Protein AF-A0A968CL94-F1 (afdb_monomer_lite)

Foldseek 3Di:
DQLDDPSVVVCVVVPHDDADPVDGDPVVLVVLLVCVLVVHDDDDDQVSDDDPQDPPDGHCSVVVSCVNSVHDDDDDDDAPPDDPDRRPVPDPPPDDD

Sequence (97 aa):
EMFRGPVGWVLRAVGQIPVDRDAPDRAVLQTVLALLEDGRVVAIYPEGTRGSGDFSEFRPGLAWFALRSGAPVVPVVFLGSGARGRTLGSLPGLRAR

Structure (mmCIF, N/CA/C/O backbone):
data_AF-A0A968CL94-F1
#
_entry.id   AF-A0A968CL94-F1
#
loop_
_atom_site.group_PDB
_atom_site.id
_atom_site.type_symbol
_atom_site.label_atom_id
_atom_site.label_alt_id
_atom_site.label_comp_id
_atom_site.label_asym_id
_atom_site.label_entity_id
_atom_site.label_seq_id
_atom_site.pdbx_PDB_ins_code
_atom_site.Cartn_x
_atom_site.Cartn_y
_atom_site.Cartn_z
_atom_site.occupancy
_atom_site.B_iso_or_equiv
_atom_site.auth_seq_id
_atom_site.auth_comp_id
_atom_site.auth_asym_id
_atom_site.auth_atom_id
_atom_site.pdbx_PDB_model_num
ATOM 1 N N . GLU A 1 1 ? 6.867 2.923 -17.041 1.00 64.38 1 GLU A N 1
ATOM 2 C CA . GLU A 1 1 ? 7.545 1.853 -17.817 1.00 64.38 1 GLU A CA 1
ATOM 3 C C . GLU A 1 1 ? 6.901 0.464 -17.735 1.00 64.38 1 GLU A C 1
ATOM 5 O O . GLU A 1 1 ? 6.566 -0.068 -18.783 1.00 64.38 1 GLU A O 1
ATOM 10 N N . MET A 1 2 ? 6.652 -0.118 -16.553 1.00 78.75 2 MET A N 1
ATOM 11 C CA . MET A 1 2 ? 6.177 -1.519 -16.419 1.00 78.75 2 MET A CA 1
ATOM 12 C C . MET A 1 2 ? 4.751 -1.827 -16.915 1.00 78.75 2 MET A C 1
ATOM 14 O O . MET A 1 2 ? 4.417 -2.985 -17.138 1.00 78.75 2 MET A O 1
ATOM 18 N N . PHE A 1 3 ? 3.896 -0.820 -17.103 1.00 84.00 3 PHE A N 1
ATOM 19 C CA . PHE A 1 3 ? 2.483 -1.016 -17.465 1.00 84.00 3 PHE A CA 1
ATOM 20 C C . PHE A 1 3 ? 2.209 -1.044 -18.982 1.00 84.00 3 PHE A C 1
ATOM 22 O O . PHE A 1 3 ? 1.056 -0.893 -19.406 1.00 84.00 3 PHE A O 1
ATOM 29 N N . ARG A 1 4 ? 3.240 -1.248 -19.811 1.00 87.44 4 ARG A N 1
ATOM 30 C CA . ARG A 1 4 ? 3.122 -1.392 -21.273 1.00 87.44 4 ARG A CA 1
ATOM 31 C C . ARG A 1 4 ? 3.290 -2.854 -21.708 1.00 87.44 4 ARG A C 1
ATOM 33 O O . ARG A 1 4 ? 3.963 -3.633 -21.038 1.00 87.44 4 ARG A O 1
ATOM 40 N N . GLY A 1 5 ? 2.676 -3.212 -22.837 1.00 91.62 5 GLY A N 1
ATOM 41 C CA . GLY A 1 5 ? 2.768 -4.555 -23.421 1.00 91.62 5 GLY A CA 1
ATOM 42 C C . GLY A 1 5 ? 2.117 -5.664 -22.573 1.00 91.62 5 GLY A C 1
ATOM 43 O O . GLY A 1 5 ? 1.309 -5.366 -21.687 1.00 91.62 5 GLY A O 1
ATOM 44 N N . PRO A 1 6 ? 2.469 -6.942 -22.823 1.00 92.56 6 PRO A N 1
ATOM 45 C CA . PRO A 1 6 ? 1.872 -8.095 -22.140 1.00 92.56 6 PRO A CA 1
ATOM 46 C C . PRO A 1 6 ? 2.022 -8.052 -20.614 1.00 92.56 6 PRO A C 1
ATOM 48 O O . PRO A 1 6 ? 1.077 -8.352 -19.890 1.00 92.56 6 PRO A O 1
ATOM 51 N N . VAL A 1 7 ? 3.176 -7.598 -20.113 1.00 93.38 7 VAL A N 1
ATOM 52 C CA . VAL A 1 7 ? 3.427 -7.442 -18.669 1.00 93.38 7 VAL A CA 1
ATOM 53 C C . VAL A 1 7 ? 2.450 -6.446 -18.053 1.00 93.38 7 VAL A C 1
ATOM 55 O O . VAL A 1 7 ? 1.849 -6.719 -17.019 1.00 93.38 7 VAL A O 1
ATOM 58 N N . GLY A 1 8 ? 2.224 -5.314 -18.719 1.00 91.75 8 GLY A N 1
ATOM 59 C CA . GLY A 1 8 ? 1.261 -4.327 -18.254 1.00 91.75 8 GLY A CA 1
ATOM 60 C C . GLY A 1 8 ? -0.175 -4.842 -18.213 1.00 91.75 8 GLY A C 1
ATOM 61 O O . GLY A 1 8 ? -0.946 -4.410 -17.356 1.00 91.75 8 GLY A O 1
ATOM 62 N N . TRP A 1 9 ? -0.552 -5.741 -19.123 1.00 91.69 9 TRP A N 1
ATOM 63 C CA . TRP A 1 9 ? -1.865 -6.385 -19.087 1.00 91.69 9 TRP A CA 1
ATOM 64 C C . TRP A 1 9 ? -1.993 -7.306 -17.869 1.00 91.69 9 TRP A C 1
ATOM 66 O O . TRP A 1 9 ? -2.944 -7.165 -17.103 1.00 91.69 9 TRP A O 1
ATOM 76 N N . VAL A 1 10 ? -0.988 -8.153 -17.623 1.00 94.69 10 VAL A N 1
ATOM 77 C CA . VAL A 1 10 ? -0.955 -9.045 -16.452 1.00 94.69 10 VAL A CA 1
ATOM 78 C C . VAL A 1 10 ? -1.006 -8.253 -15.147 1.00 94.69 10 VAL A C 1
ATOM 80 O O . VAL A 1 10 ? -1.800 -8.578 -14.271 1.00 94.69 10 VAL A O 1
ATOM 83 N N . LEU A 1 11 ? -0.216 -7.183 -15.023 1.00 92.38 11 LEU A N 1
ATOM 84 C CA . LEU A 1 11 ? -0.197 -6.346 -13.819 1.00 92.38 11 LEU A CA 1
ATOM 85 C C . LEU A 1 11 ? -1.577 -5.747 -13.513 1.00 92.38 11 LEU A C 1
ATOM 87 O O . LEU A 1 11 ? -2.018 -5.779 -12.367 1.00 92.38 11 LEU A O 1
ATOM 91 N N . ARG A 1 12 ? -2.292 -5.259 -14.533 1.00 90.81 12 ARG A N 1
ATOM 92 C CA . ARG A 1 12 ? -3.667 -4.765 -14.359 1.00 90.81 12 ARG A CA 1
ATOM 93 C C . ARG A 1 12 ? -4.634 -5.887 -13.991 1.00 90.81 12 ARG A C 1
ATOM 95 O O . ARG A 1 12 ? -5.477 -5.685 -13.125 1.00 90.81 12 ARG A O 1
ATOM 102 N N . ALA A 1 13 ? -4.493 -7.060 -14.607 1.00 91.00 13 ALA A N 1
ATOM 103 C CA . ALA A 1 13 ? -5.338 -8.217 -14.319 1.00 91.00 13 ALA A CA 1
ATOM 104 C C . ALA A 1 13 ? -5.205 -8.691 -12.862 1.00 91.00 13 ALA A C 1
ATOM 106 O O . ALA A 1 13 ? -6.195 -9.092 -12.259 1.00 91.00 13 ALA A O 1
ATOM 107 N N . VAL A 1 14 ? -4.012 -8.577 -12.266 1.00 92.69 14 VAL A N 1
ATOM 108 C CA . VAL A 1 14 ? -3.787 -8.881 -10.840 1.00 92.69 14 VAL A CA 1
ATOM 109 C C . VAL A 1 14 ? -4.078 -7.697 -9.904 1.00 92.69 14 VAL A C 1
ATOM 111 O O . VAL A 1 14 ? -3.756 -7.756 -8.720 1.00 92.69 14 VAL A O 1
ATOM 114 N N . GLY A 1 15 ? -4.683 -6.617 -10.410 1.00 89.06 15 GLY A N 1
ATOM 115 C CA . GLY A 1 15 ? -5.142 -5.482 -9.605 1.00 89.06 15 GLY A CA 1
ATOM 116 C C . GLY A 1 15 ? -4.072 -4.445 -9.251 1.00 89.06 15 GLY A C 1
ATOM 117 O O . GLY A 1 15 ? -4.283 -3.652 -8.337 1.00 89.06 15 GLY A O 1
ATOM 118 N N . GLN A 1 16 ? -2.928 -4.421 -9.942 1.00 92.38 16 GLN A N 1
ATOM 119 C CA . GLN A 1 16 ? -1.913 -3.385 -9.726 1.00 92.38 16 GLN A CA 1
ATOM 120 C C . GLN A 1 16 ? -2.355 -2.054 -10.336 1.00 92.38 16 GLN A C 1
ATOM 122 O O . GLN A 1 16 ? -2.769 -1.985 -11.497 1.00 92.38 16 GLN A O 1
ATOM 127 N N . ILE A 1 17 ? -2.195 -0.983 -9.561 1.00 89.75 17 ILE A N 1
ATOM 128 C CA . ILE A 1 17 ? -2.528 0.379 -9.976 1.00 89.75 17 ILE A CA 1
ATOM 129 C C . ILE A 1 17 ? -1.255 1.037 -10.526 1.00 89.75 17 ILE A C 1
ATOM 131 O O . ILE A 1 17 ? -0.233 1.052 -9.836 1.00 89.75 17 ILE A O 1
ATOM 135 N N . PRO A 1 18 ? -1.267 1.571 -11.760 1.00 88.38 18 PRO A N 1
ATOM 136 C CA . PRO A 1 18 ? -0.141 2.332 -12.276 1.00 88.38 18 PRO A CA 1
ATOM 137 C C . PRO A 1 18 ? -0.006 3.648 -11.511 1.00 88.38 18 PRO A C 1
ATOM 139 O O . PRO A 1 18 ? -0.949 4.432 -11.446 1.00 88.38 18 PRO A O 1
ATOM 142 N N . VAL A 1 19 ? 1.181 3.895 -10.962 1.00 85.06 19 VAL A N 1
ATOM 143 C CA . VAL A 1 19 ? 1.498 5.127 -10.234 1.00 85.06 19 VAL A CA 1
ATOM 144 C C . VAL A 1 19 ? 2.751 5.745 -10.830 1.00 85.06 19 VAL A C 1
ATOM 146 O O . VAL A 1 19 ? 3.759 5.058 -11.019 1.00 85.06 19 VAL A O 1
ATOM 149 N N . ASP A 1 20 ? 2.675 7.039 -11.116 1.00 82.38 20 ASP A N 1
ATOM 150 C CA . ASP A 1 20 ? 3.841 7.861 -11.407 1.00 82.38 20 ASP A CA 1
ATOM 151 C C . ASP A 1 20 ? 4.464 8.320 -10.079 1.00 82.38 20 ASP A C 1
ATOM 153 O O . ASP A 1 20 ? 3.785 8.856 -9.199 1.00 82.38 20 ASP A O 1
ATOM 157 N N . ARG A 1 21 ? 5.751 8.016 -9.895 1.00 73.50 21 ARG A N 1
ATOM 158 C CA . ARG A 1 21 ? 6.473 8.264 -8.638 1.00 73.50 21 ARG A CA 1
ATOM 159 C C . ARG A 1 21 ? 6.972 9.699 -8.525 1.00 73.50 21 ARG A C 1
ATOM 161 O O . ARG A 1 21 ? 7.163 10.155 -7.394 1.00 73.50 21 ARG A O 1
ATOM 168 N N . ASP A 1 22 ? 7.159 10.356 -9.665 1.00 75.31 22 ASP A N 1
ATOM 169 C CA . ASP A 1 22 ? 7.664 11.722 -9.779 1.00 75.31 22 ASP A CA 1
ATOM 170 C C . ASP A 1 22 ? 6.501 12.721 -9.794 1.00 75.31 22 ASP A C 1
ATOM 172 O O . ASP A 1 22 ? 6.620 13.831 -9.277 1.00 75.31 22 ASP A O 1
ATOM 176 N N . ALA A 1 23 ? 5.340 12.292 -10.301 1.00 7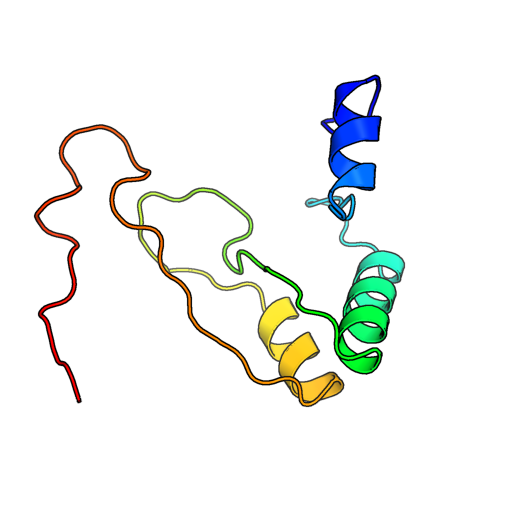1.88 23 ALA A N 1
ATOM 177 C CA . ALA A 1 23 ? 4.109 13.072 -10.306 1.00 71.88 23 ALA A CA 1
ATOM 178 C C . ALA A 1 23 ? 2.914 12.257 -9.771 1.00 71.88 23 ALA A C 1
ATOM 180 O O . ALA A 1 23 ? 2.122 11.732 -10.555 1.00 71.88 23 ALA A O 1
ATOM 181 N N . PRO A 1 24 ? 2.739 12.156 -8.437 1.00 68.19 24 PRO A N 1
ATOM 182 C CA . PRO A 1 24 ? 1.597 11.461 -7.853 1.00 68.19 24 PRO A CA 1
ATOM 183 C C . PRO A 1 24 ? 0.274 12.084 -8.319 1.00 68.19 24 PRO A C 1
ATOM 185 O O . PRO A 1 24 ? -0.058 13.218 -7.970 1.00 68.19 24 PRO A O 1
ATOM 188 N N . ASP A 1 25 ? -0.490 11.334 -9.108 1.00 79.38 25 ASP A N 1
ATOM 189 C CA . ASP A 1 25 ? -1.767 11.793 -9.648 1.00 79.38 25 ASP A CA 1
ATOM 190 C C . ASP A 1 25 ? -2.868 11.737 -8.573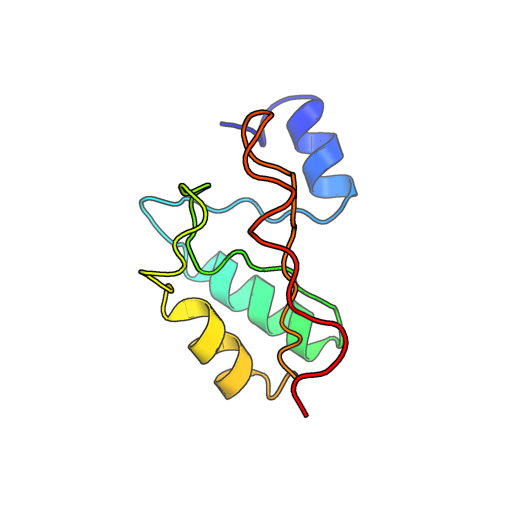 1.00 79.38 25 ASP A C 1
ATOM 192 O O . ASP A 1 25 ? -3.045 10.733 -7.873 1.00 79.38 25 ASP A O 1
ATOM 196 N N . ARG A 1 26 ? -3.669 12.805 -8.475 1.00 83.31 26 ARG A N 1
ATOM 197 C CA . ARG A 1 26 ? -4.869 12.845 -7.626 1.00 83.31 26 ARG A CA 1
ATOM 198 C C . ARG A 1 26 ? -5.838 11.713 -7.967 1.00 83.31 26 ARG A C 1
ATOM 200 O O . ARG A 1 26 ? -6.498 11.206 -7.064 1.00 83.31 26 ARG A O 1
ATOM 207 N N . ALA A 1 27 ? -5.905 11.290 -9.230 1.00 87.31 27 ALA A N 1
ATOM 208 C CA . ALA A 1 27 ? -6.753 10.179 -9.653 1.00 87.31 27 ALA A CA 1
ATOM 209 C C . ALA A 1 27 ? -6.368 8.855 -8.972 1.00 87.31 27 ALA A C 1
ATOM 211 O O . ALA A 1 27 ? -7.244 8.082 -8.582 1.00 87.31 27 ALA A O 1
ATOM 212 N N . VAL A 1 28 ? -5.070 8.611 -8.753 1.00 88.50 28 VAL A N 1
ATOM 213 C CA . VAL A 1 28 ? -4.587 7.422 -8.034 1.00 88.50 28 VAL A CA 1
ATOM 214 C C . VAL A 1 28 ? -5.033 7.466 -6.576 1.00 88.50 28 VAL A C 1
ATOM 216 O O . VAL A 1 28 ? -5.522 6.462 -6.063 1.00 88.50 28 VAL A O 1
ATOM 219 N N . LEU A 1 29 ? -4.923 8.627 -5.920 1.00 88.50 29 LEU A N 1
ATOM 220 C CA . LEU A 1 29 ? -5.368 8.784 -4.532 1.00 88.50 29 LEU A CA 1
ATOM 221 C C . LEU A 1 29 ? -6.867 8.490 -4.390 1.00 88.50 29 LEU A C 1
ATOM 223 O O . LEU A 1 29 ? -7.265 7.740 -3.503 1.00 88.50 29 LEU A O 1
ATOM 227 N N . GLN A 1 30 ? -7.688 9.028 -5.296 1.00 90.81 30 GLN A N 1
ATOM 228 C CA . GLN A 1 30 ? -9.131 8.773 -5.293 1.00 90.81 30 GLN A CA 1
ATOM 229 C C . GLN A 1 30 ? -9.457 7.303 -5.572 1.00 90.81 30 GLN A C 1
ATOM 231 O O . GLN A 1 30 ? -10.337 6.737 -4.935 1.00 90.81 30 GLN A O 1
ATOM 236 N N . THR A 1 31 ? -8.712 6.660 -6.476 1.00 92.50 31 THR A N 1
ATOM 237 C CA . THR A 1 31 ? -8.879 5.230 -6.776 1.00 92.50 31 THR A CA 1
ATOM 238 C C . THR A 1 31 ? -8.593 4.371 -5.547 1.00 92.50 31 THR A C 1
ATOM 240 O O 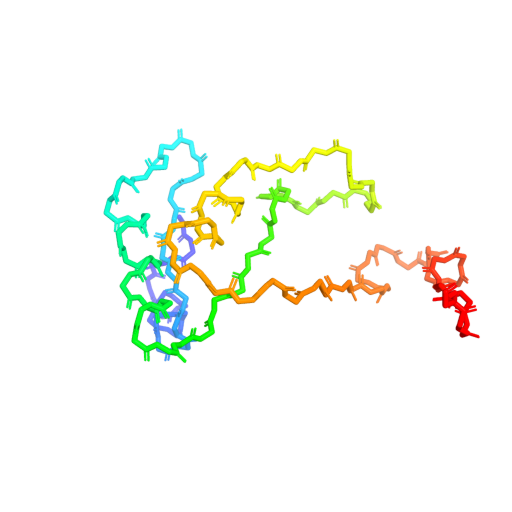. THR A 1 31 ? -9.374 3.482 -5.220 1.00 92.50 31 THR A O 1
ATOM 243 N N . VAL A 1 32 ? -7.488 4.637 -4.845 1.00 92.94 32 VAL A N 1
ATOM 244 C CA . VAL A 1 32 ? -7.133 3.908 -3.619 1.00 92.94 32 VAL A CA 1
ATOM 245 C C . VAL A 1 32 ? -8.186 4.119 -2.536 1.00 92.94 32 VAL A C 1
ATOM 247 O O . VAL A 1 32 ? -8.587 3.152 -1.894 1.00 92.94 32 VAL A O 1
ATOM 250 N N . LEU A 1 33 ? -8.665 5.353 -2.357 1.00 93.75 33 LEU A N 1
ATOM 251 C CA . LEU A 1 33 ? -9.706 5.649 -1.378 1.00 93.75 33 LEU A CA 1
ATOM 252 C C . LEU A 1 33 ? -11.008 4.894 -1.688 1.00 93.75 33 LEU A C 1
ATOM 254 O O . LEU A 1 33 ? -11.531 4.223 -0.806 1.00 93.75 33 LEU A O 1
ATOM 258 N N . ALA A 1 34 ? -11.466 4.924 -2.942 1.00 94.50 34 ALA A N 1
ATOM 259 C CA . ALA A 1 34 ? -12.669 4.213 -3.369 1.00 94.50 34 ALA A CA 1
ATOM 260 C C . ALA A 1 34 ? -12.561 2.694 -3.156 1.00 94.50 34 ALA A C 1
ATOM 262 O O . ALA A 1 34 ? -13.523 2.057 -2.743 1.00 94.50 34 ALA A O 1
ATOM 263 N N . LEU A 1 35 ? -11.382 2.104 -3.392 1.00 95.25 35 LEU A N 1
ATOM 264 C CA . LEU A 1 35 ? -11.147 0.685 -3.113 1.00 95.25 35 LEU A CA 1
ATOM 265 C C . LEU A 1 35 ? -11.272 0.371 -1.618 1.00 95.25 35 LEU A C 1
ATOM 267 O O . LEU A 1 35 ? -11.884 -0.630 -1.255 1.00 95.25 35 LEU A O 1
ATOM 271 N N . LEU A 1 36 ? -10.705 1.212 -0.752 1.00 95.31 36 LEU A N 1
ATOM 272 C CA . LEU A 1 36 ? -10.808 1.026 0.697 1.00 95.31 36 LEU A CA 1
ATOM 273 C C . LEU A 1 36 ? -12.256 1.183 1.187 1.00 95.31 36 LEU A C 1
ATOM 275 O O . LEU A 1 36 ? -12.696 0.402 2.027 1.00 95.31 36 LEU A O 1
ATOM 279 N N . GLU A 1 37 ? -13.005 2.143 0.638 1.00 94.62 37 GLU A N 1
ATOM 280 C CA . GLU A 1 37 ? -14.431 2.349 0.935 1.00 94.62 37 GLU A CA 1
ATOM 281 C C . GLU A 1 37 ? -15.310 1.177 0.455 1.00 94.62 37 GLU A C 1
ATOM 283 O O . GLU A 1 37 ? -16.281 0.829 1.123 1.00 94.62 37 GLU A O 1
ATOM 288 N N . ASP A 1 38 ? -14.929 0.505 -0.636 1.00 95.62 38 ASP A N 1
ATOM 289 C CA . ASP A 1 38 ? -15.555 -0.732 -1.141 1.00 95.62 38 ASP A CA 1
ATOM 290 C C . ASP A 1 38 ? -15.166 -1.987 -0.321 1.00 95.62 38 ASP A C 1
ATOM 292 O O . ASP A 1 38 ? -15.465 -3.122 -0.689 1.00 95.62 38 ASP A O 1
ATOM 296 N N . GLY A 1 39 ? -14.449 -1.816 0.797 1.00 94.19 39 GLY A N 1
ATOM 297 C CA . GLY A 1 39 ? -14.007 -2.918 1.656 1.00 94.19 39 GLY A CA 1
ATOM 298 C C . GLY A 1 39 ? -12.887 -3.770 1.050 1.00 94.19 39 GLY A C 1
ATOM 299 O O . GLY A 1 39 ? -12.648 -4.897 1.492 1.00 94.19 39 GLY A O 1
ATOM 300 N N . ARG A 1 40 ? -12.189 -3.260 0.029 1.00 95.31 40 ARG A N 1
ATOM 301 C CA . ARG A 1 40 ? -11.048 -3.934 -0.601 1.00 95.31 40 ARG A CA 1
ATOM 302 C C . ARG A 1 40 ? -9.775 -3.702 0.210 1.00 95.31 40 ARG A C 1
ATOM 304 O O . ARG A 1 40 ? -9.651 -2.766 0.994 1.00 95.31 40 ARG A O 1
ATOM 311 N N . VAL A 1 41 ? -8.778 -4.546 -0.041 1.00 94.50 41 VAL A N 1
ATOM 312 C CA . VAL A 1 41 ? -7.450 -4.434 0.573 1.00 94.50 41 VAL A CA 1
ATOM 313 C C . VAL A 1 41 ? -6.488 -3.748 -0.391 1.00 94.50 41 VAL A C 1
ATOM 315 O O . VAL A 1 41 ? -6.406 -4.123 -1.561 1.00 94.50 41 VAL A O 1
ATOM 318 N N . VAL A 1 42 ? -5.721 -2.782 0.117 1.00 94.06 42 VAL A N 1
ATOM 319 C CA . VAL A 1 42 ? -4.655 -2.108 -0.630 1.00 94.06 42 VAL A CA 1
ATOM 320 C C . VAL A 1 42 ? -3.322 -2.338 0.073 1.00 94.06 42 VAL A C 1
ATOM 322 O O . VAL A 1 42 ? -3.170 -2.038 1.254 1.00 94.06 42 VAL A O 1
ATOM 325 N N . ALA A 1 43 ? -2.344 -2.860 -0.665 1.00 92.81 43 ALA A N 1
ATOM 326 C CA . ALA A 1 43 ? -0.969 -2.992 -0.198 1.00 92.81 43 ALA A CA 1
ATOM 327 C C . ALA A 1 43 ? -0.153 -1.770 -0.637 1.00 92.81 43 ALA A C 1
ATOM 329 O O . ALA A 1 43 ? -0.126 -1.430 -1.821 1.00 92.81 43 ALA A O 1
ATOM 330 N N . ILE A 1 44 ? 0.520 -1.117 0.311 1.00 89.75 44 ILE A N 1
ATOM 331 C CA . ILE A 1 44 ? 1.336 0.076 0.068 1.00 89.75 44 ILE A CA 1
ATOM 332 C C . ILE A 1 44 ? 2.712 -0.146 0.688 1.00 89.75 44 ILE A C 1
ATOM 334 O O . ILE A 1 44 ? 2.814 -0.557 1.840 1.00 89.75 44 ILE A O 1
ATOM 338 N N . TYR A 1 45 ? 3.753 0.171 -0.077 1.00 88.62 45 TYR A N 1
ATOM 339 C CA . TYR A 1 45 ? 5.123 0.308 0.411 1.00 88.62 45 TYR A CA 1
ATOM 340 C C . TYR A 1 45 ? 5.353 1.788 0.732 1.00 88.62 45 TYR A C 1
ATOM 342 O O . TYR A 1 45 ? 5.559 2.576 -0.200 1.00 88.62 45 TYR A O 1
ATOM 350 N N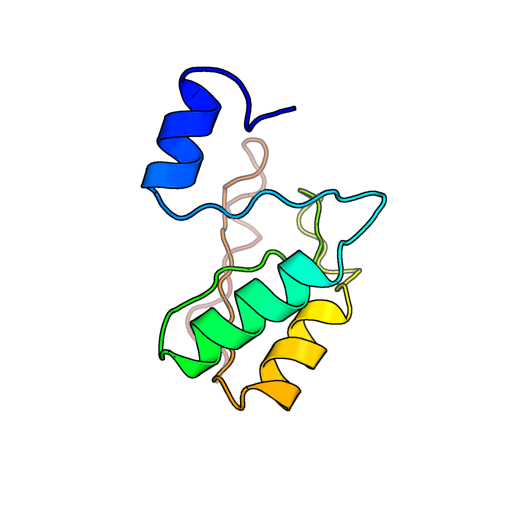 . PRO A 1 46 ? 5.210 2.216 1.997 1.00 84.12 46 PRO A N 1
ATOM 351 C CA . PRO A 1 46 ? 5.241 3.633 2.349 1.00 84.12 46 PRO A CA 1
ATOM 352 C C . PRO A 1 46 ? 6.581 4.313 2.042 1.00 84.12 46 PRO A C 1
ATOM 354 O O . PRO A 1 46 ? 6.612 5.521 1.834 1.00 84.12 46 PRO A O 1
ATOM 357 N N . GLU A 1 47 ? 7.666 3.554 1.952 1.00 82.75 47 GLU A N 1
ATOM 358 C CA . GLU A 1 47 ? 8.996 4.011 1.553 1.00 82.75 47 GLU A CA 1
ATOM 359 C C . GLU A 1 47 ? 9.089 4.354 0.050 1.00 82.75 47 GLU A C 1
ATOM 361 O O . GLU A 1 47 ? 9.969 5.091 -0.393 1.00 82.75 47 GLU A O 1
ATOM 366 N N . GLY A 1 48 ? 8.182 3.816 -0.778 1.00 80.00 48 GLY A N 1
ATOM 367 C CA . GLY A 1 48 ? 8.113 4.050 -2.227 1.00 80.00 48 GLY A CA 1
ATOM 368 C C . GLY A 1 48 ? 9.284 3.498 -3.056 1.00 80.00 48 GLY A C 1
ATOM 369 O O . GLY A 1 48 ? 9.205 3.472 -4.288 1.00 80.00 48 GLY A O 1
ATOM 370 N N . THR A 1 49 ? 10.358 3.029 -2.418 1.00 78.06 49 THR A N 1
ATOM 371 C CA . THR A 1 49 ? 11.549 2.462 -3.060 1.00 78.06 49 THR A CA 1
ATOM 372 C C . THR A 1 49 ? 12.088 1.280 -2.265 1.00 78.06 49 THR A C 1
ATOM 374 O O . THR A 1 49 ? 11.910 1.183 -1.060 1.00 78.06 49 THR A O 1
ATOM 377 N N . ARG A 1 50 ? 12.772 0.349 -2.931 1.00 78.81 50 ARG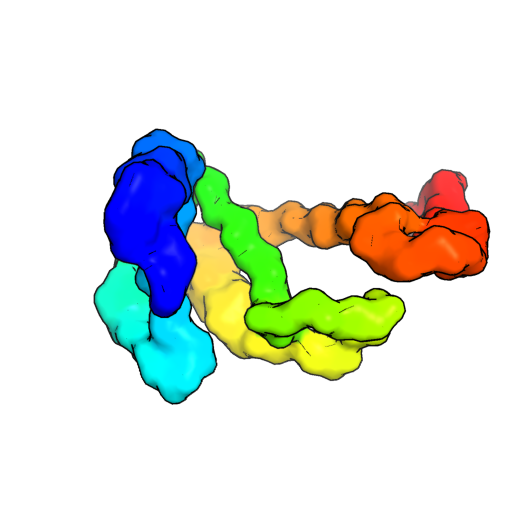 A N 1
ATOM 378 C CA . ARG A 1 50 ? 13.412 -0.770 -2.236 1.00 78.81 50 ARG A CA 1
ATOM 379 C C . ARG A 1 50 ? 14.708 -0.286 -1.575 1.00 78.81 50 ARG A C 1
ATOM 381 O O . ARG A 1 50 ? 15.713 -0.138 -2.264 1.00 78.81 50 ARG A O 1
ATOM 388 N N . GLY A 1 51 ? 14.666 -0.051 -0.266 1.00 71.56 51 GLY A N 1
ATOM 389 C CA . GLY A 1 51 ? 15.808 0.404 0.530 1.00 71.56 51 GLY A CA 1
ATOM 390 C C . GLY A 1 51 ? 16.719 -0.715 1.046 1.00 71.56 51 GLY A C 1
ATOM 391 O O . GLY A 1 51 ? 16.578 -1.896 0.707 1.00 71.56 51 GLY A O 1
ATOM 392 N N . SER A 1 52 ? 17.664 -0.338 1.911 1.00 69.12 52 SER A N 1
ATOM 393 C CA . SER A 1 52 ? 18.604 -1.274 2.542 1.00 69.12 52 SER A CA 1
ATOM 394 C C . SER A 1 52 ? 17.966 -2.118 3.660 1.00 69.12 52 SER A C 1
ATOM 396 O O . SER A 1 52 ? 18.546 -3.120 4.091 1.00 69.12 52 SER A O 1
ATOM 398 N N . GLY A 1 53 ? 16.735 -1.779 4.046 1.00 65.38 53 GLY A N 1
ATOM 399 C CA . GLY A 1 53 ? 16.018 -2.330 5.196 1.00 65.38 53 GLY A CA 1
ATOM 400 C C . GLY A 1 53 ? 15.881 -1.321 6.338 1.00 65.38 53 GLY A C 1
ATOM 401 O O . GLY A 1 53 ? 15.348 -1.663 7.388 1.00 65.38 53 GLY A O 1
ATOM 402 N N . ASP A 1 54 ? 16.357 -0.092 6.139 1.00 67.00 54 ASP A N 1
ATOM 403 C CA . ASP A 1 54 ? 16.117 1.044 7.010 1.00 67.00 54 ASP A CA 1
ATOM 404 C C . ASP A 1 54 ? 14.757 1.677 6.685 1.00 67.00 54 ASP A C 1
ATOM 406 O O . ASP A 1 54 ? 14.522 2.189 5.595 1.00 67.00 54 ASP A O 1
ATOM 410 N N . PHE A 1 55 ? 13.836 1.629 7.644 1.00 68.62 55 PHE A N 1
ATOM 411 C CA . PHE A 1 55 ? 12.524 2.277 7.559 1.00 68.62 55 PHE A CA 1
ATOM 412 C C . PHE A 1 55 ? 12.628 3.757 7.965 1.00 68.62 55 PHE A C 1
ATOM 414 O O . PHE A 1 55 ? 11.917 4.221 8.852 1.00 68.62 55 PHE A O 1
ATOM 421 N N . SER A 1 56 ? 13.594 4.479 7.396 1.00 68.75 56 SER A N 1
ATOM 422 C CA . SER A 1 56 ? 13.935 5.850 7.798 1.00 68.75 56 SER A CA 1
ATOM 423 C C . SER A 1 56 ? 12.929 6.884 7.289 1.00 68.75 56 SER A C 1
ATOM 425 O O . SER A 1 56 ? 12.664 7.867 7.980 1.00 68.75 56 SER A O 1
ATOM 427 N N . GLU A 1 57 ? 12.309 6.640 6.131 1.00 74.62 57 GLU A N 1
ATOM 428 C CA . GLU A 1 57 ? 11.345 7.556 5.522 1.00 74.62 57 GLU A CA 1
ATOM 429 C C . GLU A 1 57 ? 10.040 6.856 5.133 1.00 74.62 57 GLU A C 1
ATOM 431 O O . GLU A 1 57 ? 10.016 5.887 4.373 1.00 74.62 57 GLU A O 1
ATOM 436 N N . PHE A 1 58 ? 8.928 7.405 5.624 1.00 80.19 58 PHE A N 1
ATOM 437 C CA . PHE A 1 58 ? 7.575 6.995 5.265 1.00 80.19 58 PHE A CA 1
ATOM 438 C C . PHE A 1 58 ? 6.876 8.147 4.552 1.00 80.19 58 PHE A C 1
ATOM 440 O O . PHE A 1 58 ? 6.773 9.255 5.081 1.00 80.19 58 PHE 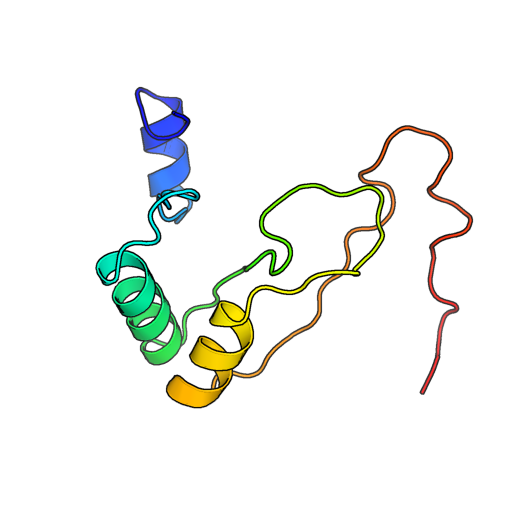A O 1
ATOM 447 N N . ARG A 1 59 ? 6.336 7.888 3.359 1.00 82.62 59 ARG A N 1
ATOM 448 C CA . ARG A 1 59 ? 5.524 8.874 2.645 1.00 82.62 59 ARG A CA 1
ATOM 449 C C . ARG A 1 59 ? 4.173 9.059 3.357 1.00 82.62 59 ARG A C 1
ATOM 451 O O . ARG A 1 59 ? 3.524 8.071 3.710 1.00 82.62 59 ARG A O 1
ATOM 458 N N . PRO A 1 60 ? 3.676 10.305 3.492 1.00 82.81 60 PRO A N 1
ATOM 459 C CA . PRO A 1 60 ? 2.470 10.616 4.270 1.00 82.81 60 PRO A CA 1
ATOM 460 C C . PRO A 1 60 ? 1.173 10.053 3.669 1.00 82.81 60 PRO A C 1
ATOM 462 O O . PRO A 1 60 ? 0.153 9.997 4.353 1.00 82.81 60 PRO A O 1
ATOM 465 N N . GLY A 1 61 ? 1.198 9.613 2.404 1.00 83.19 61 GLY A N 1
ATOM 466 C CA . GLY A 1 61 ? 0.025 9.079 1.709 1.00 83.19 61 GLY A CA 1
ATOM 467 C C . GLY A 1 61 ? -0.642 7.915 2.446 1.00 83.19 61 GLY A C 1
ATOM 468 O O . GLY A 1 61 ? -1.866 7.866 2.500 1.00 83.19 61 GLY A O 1
ATOM 469 N N . LEU A 1 62 ? 0.138 7.037 3.092 1.00 86.56 62 LEU A N 1
ATOM 470 C CA . LEU A 1 62 ? -0.403 5.935 3.898 1.00 86.56 62 LEU A CA 1
ATOM 471 C C . LEU A 1 62 ? -1.299 6.449 5.035 1.00 86.56 62 LEU A C 1
ATOM 473 O O . LEU A 1 62 ? -2.431 5.993 5.187 1.00 86.56 62 LEU A O 1
ATOM 477 N N . ALA A 1 63 ? -0.796 7.410 5.815 1.00 88.50 63 ALA A N 1
ATOM 478 C CA . ALA A 1 63 ? -1.537 7.987 6.932 1.00 88.50 63 ALA A CA 1
ATOM 479 C C . ALA A 1 63 ? -2.807 8.696 6.445 1.00 88.50 63 ALA A C 1
ATOM 481 O O . ALA A 1 63 ? -3.864 8.559 7.056 1.00 88.50 63 ALA A O 1
ATOM 482 N N . TRP A 1 64 ? -2.726 9.397 5.310 1.00 90.88 64 TRP A N 1
ATOM 483 C CA . TRP A 1 64 ? -3.883 10.054 4.709 1.00 90.88 64 TRP A CA 1
ATOM 484 C C . TRP A 1 64 ? -4.989 9.059 4.333 1.00 90.88 64 TRP A C 1
ATOM 486 O O . TRP A 1 64 ? -6.149 9.292 4.671 1.00 90.88 64 TRP A O 1
ATOM 496 N N . PHE A 1 65 ? -4.649 7.926 3.706 1.00 91.94 65 PHE A N 1
ATOM 497 C CA . PHE A 1 65 ? -5.636 6.896 3.368 1.00 91.94 65 PHE A CA 1
ATOM 498 C C . PHE A 1 65 ? -6.302 6.302 4.607 1.00 91.94 65 PHE A C 1
ATOM 500 O O . PHE A 1 65 ? -7.528 6.200 4.639 1.00 91.94 65 PHE A O 1
ATOM 507 N N . ALA A 1 66 ? -5.519 5.952 5.630 1.00 91.44 66 ALA A N 1
ATOM 508 C CA . ALA A 1 66 ? -6.043 5.381 6.868 1.00 91.44 66 ALA A CA 1
ATOM 509 C C . ALA A 1 66 ? -7.004 6.349 7.577 1.00 91.44 66 ALA A C 1
ATOM 511 O O . ALA A 1 66 ? -8.109 5.964 7.952 1.00 91.44 66 ALA A O 1
ATOM 512 N N . LEU A 1 67 ? -6.624 7.626 7.691 1.00 92.94 67 LEU A N 1
ATOM 513 C CA . LEU A 1 67 ? -7.459 8.652 8.321 1.00 92.94 67 LEU A CA 1
ATOM 514 C C . LEU A 1 67 ? -8.729 8.954 7.521 1.00 92.94 67 LEU A C 1
ATOM 516 O O . LEU A 1 67 ? -9.773 9.213 8.113 1.00 92.94 67 LEU A O 1
ATOM 520 N N . ARG A 1 68 ? -8.649 8.953 6.184 1.00 94.00 68 ARG A N 1
ATOM 521 C CA . ARG A 1 68 ? -9.782 9.323 5.328 1.00 94.00 68 ARG A CA 1
ATOM 522 C C . ARG A 1 68 ? -10.799 8.197 5.163 1.00 94.00 68 ARG A C 1
ATOM 524 O O . ARG A 1 68 ? -11.989 8.485 5.161 1.00 94.00 68 ARG A O 1
ATOM 531 N N . SER A 1 69 ? -10.334 6.957 5.024 1.00 94.25 69 SER A N 1
ATOM 532 C CA . SER A 1 69 ? -11.195 5.776 4.851 1.00 94.25 69 SER A CA 1
ATOM 533 C C . SER A 1 69 ? -11.649 5.151 6.172 1.00 94.25 69 SER A C 1
ATOM 535 O O . SER A 1 69 ? -12.628 4.414 6.192 1.00 94.25 69 SER A O 1
ATOM 537 N N . GLY A 1 70 ? -10.921 5.384 7.270 1.00 94.38 70 GLY A N 1
ATOM 538 C CA . GLY A 1 70 ? -11.099 4.637 8.517 1.00 94.38 70 GLY A CA 1
ATOM 539 C C . GLY A 1 70 ? -10.618 3.182 8.440 1.00 94.38 70 GLY A C 1
ATOM 540 O O . GLY A 1 70 ? -10.862 2.413 9.371 1.00 94.38 70 GLY A O 1
ATOM 541 N N . ALA A 1 71 ? -9.946 2.783 7.353 1.00 95.12 71 ALA A N 1
ATOM 542 C CA . ALA A 1 71 ? -9.475 1.416 7.171 1.00 95.12 71 ALA A CA 1
ATOM 543 C C . ALA A 1 71 ? -8.372 1.056 8.190 1.00 95.12 71 ALA A C 1
ATOM 545 O O . ALA A 1 71 ? -7.463 1.860 8.431 1.00 95.12 71 ALA A O 1
ATOM 546 N N . PRO A 1 72 ? -8.398 -0.160 8.770 1.00 93.94 72 PRO A N 1
ATOM 547 C CA . PRO A 1 72 ? -7.354 -0.611 9.680 1.00 93.94 72 PRO A CA 1
ATOM 548 C C . PRO A 1 72 ? -6.024 -0.793 8.939 1.00 93.94 72 PRO A C 1
ATOM 550 O O . PRO A 1 72 ? -5.965 -1.384 7.861 1.00 93.94 72 PRO A O 1
ATOM 553 N N . VAL A 1 73 ? -4.933 -0.327 9.548 1.00 92.81 73 VAL A N 1
ATOM 554 C CA . VAL A 1 73 ? -3.579 -0.507 9.009 1.00 92.81 73 VAL A CA 1
ATOM 555 C C . VAL A 1 73 ? -2.979 -1.790 9.569 1.00 92.81 73 VAL A C 1
ATOM 557 O O . VAL A 1 73 ? -2.809 -1.927 10.780 1.00 92.81 73 VAL A O 1
ATOM 560 N N . VAL A 1 74 ? -2.620 -2.718 8.681 1.00 93.38 74 VAL A N 1
ATOM 561 C CA . VAL A 1 74 ? -1.928 -3.961 9.041 1.00 93.38 74 VAL A CA 1
ATOM 562 C C . VAL A 1 74 ? -0.454 -3.844 8.641 1.00 93.38 74 VAL A C 1
ATOM 564 O O . VAL A 1 74 ? -0.156 -3.848 7.445 1.00 93.38 74 VAL A O 1
ATOM 567 N N . PRO A 1 75 ? 0.484 -3.728 9.598 1.00 88.56 75 PRO A N 1
ATOM 568 C CA . PRO A 1 75 ? 1.904 -3.677 9.279 1.00 88.56 75 PRO A CA 1
ATOM 569 C C . PRO A 1 75 ? 2.394 -5.047 8.794 1.00 88.56 75 PRO A C 1
ATOM 571 O O . PRO A 1 75 ? 2.182 -6.066 9.451 1.00 88.56 75 PRO A O 1
ATOM 574 N N . VAL A 1 76 ? 3.078 -5.068 7.649 1.00 87.94 76 VAL A N 1
ATOM 575 C CA . VAL A 1 76 ? 3.666 -6.278 7.056 1.00 87.94 76 VAL A CA 1
ATOM 576 C C . VAL A 1 76 ? 5.135 -6.020 6.753 1.00 87.94 76 VAL A C 1
ATOM 578 O O . VAL A 1 76 ? 5.476 -5.021 6.124 1.00 87.94 76 VAL A O 1
ATOM 581 N N . VAL A 1 77 ? 6.004 -6.936 7.180 1.00 82.44 77 VAL A N 1
ATOM 582 C CA . VAL A 1 77 ? 7.452 -6.851 6.958 1.00 82.44 77 VAL A CA 1
ATOM 583 C C . VAL A 1 77 ? 7.921 -8.079 6.187 1.00 82.44 77 VAL A C 1
ATOM 585 O O . VAL A 1 77 ? 7.654 -9.213 6.581 1.00 82.44 77 VAL A O 1
ATOM 588 N N . PHE A 1 78 ? 8.652 -7.853 5.095 1.00 80.06 78 PHE A N 1
ATOM 589 C CA . PHE A 1 78 ? 9.281 -8.917 4.314 1.00 80.06 78 PHE A CA 1
ATOM 590 C C . PHE A 1 78 ? 10.746 -9.068 4.717 1.00 80.06 78 PHE A C 1
ATOM 592 O O . PHE A 1 78 ? 11.577 -8.217 4.401 1.00 80.06 78 PHE A O 1
ATOM 599 N N . LEU A 1 79 ? 11.075 -10.173 5.379 1.00 77.56 79 LEU A N 1
ATOM 600 C CA . LEU A 1 79 ? 12.439 -10.485 5.806 1.00 77.56 79 LEU A CA 1
ATOM 601 C C . LEU A 1 79 ? 13.122 -11.399 4.782 1.00 77.56 79 LEU A C 1
ATOM 603 O O . LEU A 1 79 ? 12.485 -12.250 4.167 1.00 77.56 79 LEU A O 1
ATOM 607 N N . GLY A 1 80 ? 14.427 -11.208 4.570 1.00 75.19 80 GLY A N 1
ATOM 608 C CA . GLY A 1 80 ? 15.220 -12.051 3.662 1.00 75.19 80 GLY A CA 1
ATOM 609 C C . GLY A 1 80 ? 15.068 -11.776 2.163 1.00 75.19 80 GLY A C 1
ATOM 610 O O . GLY A 1 80 ? 15.611 -12.526 1.360 1.00 75.19 80 GLY A O 1
ATOM 611 N N . SER A 1 81 ? 14.381 -10.698 1.775 1.00 76.50 81 SER A N 1
ATOM 612 C CA . SER A 1 81 ? 14.224 -10.268 0.374 1.00 76.50 81 SER A CA 1
ATOM 613 C C . SER A 1 81 ? 15.411 -9.449 -0.171 1.00 76.50 81 SER A C 1
ATOM 615 O O . SER A 1 81 ? 15.452 -9.127 -1.362 1.00 76.50 81 SER A O 1
ATOM 617 N N . GLY A 1 82 ? 16.368 -9.095 0.695 1.00 67.69 82 GLY A N 1
ATOM 618 C CA . GLY A 1 82 ? 17.618 -8.417 0.340 1.00 67.69 82 GLY A CA 1
ATOM 619 C C . GLY A 1 82 ? 18.699 -9.370 -0.188 1.00 67.69 82 GLY A C 1
ATOM 620 O O . GLY A 1 82 ? 18.511 -10.584 -0.244 1.00 67.69 82 GLY A O 1
ATOM 621 N N . ALA A 1 83 ? 19.861 -8.824 -0.564 1.00 61.66 83 ALA A N 1
ATOM 622 C CA . ALA A 1 83 ? 21.010 -9.630 -0.985 1.00 61.66 83 ALA A CA 1
ATOM 623 C C . ALA A 1 83 ? 21.398 -10.664 0.098 1.00 61.66 83 ALA A C 1
ATOM 625 O O . ALA A 1 83 ? 21.329 -10.374 1.298 1.00 61.66 83 ALA A O 1
ATOM 626 N N . ARG A 1 84 ? 21.780 -11.877 -0.335 1.00 51.62 84 ARG A N 1
ATOM 627 C CA . ARG A 1 84 ? 22.129 -13.019 0.536 1.00 51.62 84 ARG A CA 1
ATOM 628 C C . ARG A 1 84 ? 23.072 -12.582 1.670 1.00 51.62 84 ARG A C 1
ATOM 630 O O . ARG A 1 84 ? 24.096 -11.968 1.400 1.00 51.62 84 ARG A O 1
ATOM 637 N N . GLY A 1 85 ? 22.732 -12.925 2.918 1.00 55.22 85 GLY A N 1
ATOM 638 C CA . GLY A 1 85 ? 23.586 -12.703 4.099 1.00 55.22 85 GLY A CA 1
ATOM 639 C C . GLY A 1 85 ? 23.022 -11.770 5.181 1.00 55.22 85 GLY A C 1
ATOM 640 O O . GLY A 1 85 ? 23.526 -11.788 6.296 1.00 55.22 85 GLY A O 1
ATOM 641 N N . ARG A 1 86 ? 21.946 -11.009 4.917 1.00 54.25 86 ARG A N 1
ATOM 642 C CA . ARG A 1 86 ? 21.306 -10.115 5.920 1.00 54.25 86 ARG A CA 1
ATOM 643 C C . ARG A 1 86 ? 20.122 -10.732 6.686 1.00 54.25 86 ARG A C 1
ATOM 645 O O . ARG A 1 86 ? 19.470 -10.065 7.488 1.00 54.25 86 ARG A O 1
ATOM 652 N N . THR A 1 87 ? 19.811 -11.998 6.419 1.00 54.34 87 THR A N 1
ATOM 653 C CA . THR A 1 87 ? 18.523 -12.617 6.773 1.00 54.34 87 THR A CA 1
ATOM 654 C C . THR A 1 87 ? 18.416 -13.068 8.232 1.00 54.34 87 THR A C 1
ATOM 656 O O . THR A 1 87 ? 17.320 -13.087 8.774 1.00 54.34 87 THR A O 1
ATOM 659 N N . LEU A 1 88 ? 19.531 -13.417 8.885 1.00 52.12 88 LEU A N 1
ATOM 660 C CA . LEU A 1 88 ? 19.509 -14.008 10.233 1.00 52.12 88 LEU A CA 1
ATOM 661 C C . LEU A 1 88 ? 19.472 -12.973 11.372 1.00 52.12 88 LEU A C 1
ATOM 663 O O . LEU A 1 88 ? 18.905 -13.260 12.417 1.00 52.12 88 LEU A O 1
ATOM 667 N N . GLY A 1 89 ? 20.015 -11.767 11.171 1.00 57.00 89 GLY A N 1
ATOM 668 C CA . GLY A 1 89 ? 20.037 -10.711 12.198 1.00 57.00 89 GLY A CA 1
ATOM 669 C C . GLY A 1 89 ? 18.791 -9.816 12.249 1.00 57.00 89 GLY A C 1
ATOM 670 O O . GLY A 1 89 ? 18.714 -8.946 13.106 1.00 57.00 89 GLY A O 1
ATOM 671 N N . SER A 1 90 ? 17.841 -9.991 11.324 1.00 59.75 90 SER A N 1
ATOM 672 C CA . SER A 1 90 ? 16.665 -9.118 11.151 1.00 59.75 90 SER A CA 1
ATOM 673 C C . SER A 1 90 ? 15.335 -9.775 11.534 1.00 59.75 90 SER A C 1
ATOM 675 O O . SER A 1 90 ? 14.287 -9.143 11.410 1.00 59.75 90 SER A O 1
ATOM 677 N N . LEU A 1 91 ? 15.355 -11.029 12.004 1.00 58.25 91 LEU A N 1
ATOM 678 C CA . LEU A 1 91 ? 14.162 -11.699 12.517 1.00 58.25 91 LEU A CA 1
ATOM 679 C C . LEU A 1 91 ? 13.781 -11.088 13.875 1.00 58.25 91 LEU A C 1
ATOM 681 O O . LEU A 1 91 ? 14.578 -11.183 14.811 1.00 58.25 91 LEU A O 1
ATOM 685 N N . PRO A 1 92 ? 12.592 -10.471 14.022 1.00 58.47 92 PRO A N 1
ATOM 686 C CA . PRO A 1 92 ? 12.129 -10.045 15.332 1.00 58.47 92 PRO A CA 1
ATOM 687 C C . PRO A 1 92 ? 11.984 -11.278 16.228 1.00 58.47 92 PRO A C 1
ATOM 689 O O . PRO A 1 92 ? 11.488 -12.322 15.795 1.00 58.47 92 PRO A O 1
ATOM 692 N N . GLY A 1 93 ? 12.431 -11.163 17.480 1.00 65.94 93 GLY A N 1
ATOM 693 C CA . GLY A 1 93 ? 12.231 -12.213 18.473 1.00 65.94 93 GLY A CA 1
ATOM 694 C C . GLY A 1 93 ? 10.748 -12.574 18.572 1.00 65.94 93 GLY A C 1
ATOM 695 O O . GLY A 1 93 ? 9.879 -11.701 18.537 1.00 65.94 93 GLY A O 1
ATOM 696 N N . LEU A 1 94 ? 10.444 -13.869 18.672 1.00 61.12 94 LEU A N 1
ATOM 697 C CA . LEU A 1 94 ? 9.076 -14.347 18.859 1.00 61.12 94 LEU A CA 1
ATOM 698 C C . LEU A 1 94 ? 8.542 -13.811 20.198 1.00 61.12 94 LEU A C 1
ATOM 700 O O . LEU A 1 94 ? 8.831 -14.382 21.246 1.00 61.12 94 LEU A O 1
ATOM 704 N N . ARG A 1 95 ? 7.727 -12.747 20.111 1.00 58.62 95 ARG A N 1
ATOM 705 C CA . ARG A 1 95 ? 7.076 -11.953 21.178 1.00 58.62 95 ARG A CA 1
ATOM 706 C C . ARG A 1 95 ? 7.876 -10.737 21.664 1.00 58.62 95 ARG A C 1
ATOM 708 O O . ARG A 1 95 ? 8.598 -10.812 22.650 1.00 58.62 95 ARG A O 1
ATOM 715 N N . ALA A 1 96 ? 7.579 -9.582 21.078 1.00 51.56 96 ALA A N 1
ATOM 716 C CA . ALA A 1 96 ? 7.424 -8.354 21.852 1.00 51.56 96 ALA A CA 1
ATOM 717 C C . ALA A 1 96 ? 5.911 -8.113 21.972 1.00 51.56 96 ALA A C 1
ATOM 719 O O . ALA A 1 96 ? 5.245 -7.875 20.964 1.00 51.56 96 ALA A O 1
ATOM 720 N N . ARG A 1 97 ? 5.361 -8.343 23.168 1.00 41.75 97 ARG A N 1
ATOM 721 C CA . ARG A 1 97 ? 4.028 -7.859 23.548 1.00 41.75 97 ARG A CA 1
ATOM 722 C C . ARG A 1 97 ? 4.168 -6.451 24.098 1.00 41.75 97 ARG A C 1
ATOM 724 O O . ARG A 1 97 ? 5.208 -6.216 24.751 1.00 41.75 97 ARG A O 1
#

Radius of gyration: 15.98 Å; chains: 1; bounding box: 39×27×47 Å

pLDDT: mean 81.13, std 13.57, range [41.75, 95.62]

Secondary structure (DSSP, 8-state):
-TTSHHHHHHHHHTTPPP--SSS--HHHHHHHHHHHHTT------TTSS--SS------THHHHHHHHH-PPP------S-SSTT-SSSSPPPS---